Protein AF-A0A367IJQ3-F1 (afdb_monomer)

Secondary structure (DSSP, 8-state):
--HHHHHHHHHHHHHHHHHTTSGGGGG--HHHHHHHHHHHHHHHHHHHHS-HHHHHHHHHHHHHS-SS-PPPHHHHHTHHHHHHHHHHT-TT--HHHHHHHHHHHHHHHS-THHHHHHHHHHHHHHHTS--

Sequence (131 aa):
MEITSLVNAILTFNQLLKEARQPNVASWQPLFITQCTDWCIFIETELASLSNEERQNIRTRAQQDTKDILPSINQLLDAHHYFFKVLLRNVFLNNDTYLYIMKNYRFLNQPEQDVLMKARKKQFIYFFKIT

Mean predicted aligned error: 9.46 Å

Radius of gyration: 18.05 Å; Cα contacts (8 Å, |Δi|>4): 94; chains: 1; bounding box: 55×29×38 Å

Foldseek 3Di:
DDLVVLLVLQLVLVVVLVVLQDLCLQVDDLVNVVVSLVSLVVQLVVLVVDDPVVLVVSVVVSCVVDPDDGDDSVCSNVVNLNSLVSNCPHPNHDPVNNVSSCVVNVVVPPPPPPVVVVVVVVVVVVVVVPD

pLDDT: mean 81.9, std 19.37, range [36.44, 95.94]

Structure (mmCIF, N/CA/C/O backbone):
data_AF-A0A367IJQ3-F1
#
_entry.id   AF-A0A367IJQ3-F1
#
loop_
_atom_site.group_PDB
_atom_site.id
_atom_site.type_symbol
_atom_site.label_atom_id
_atom_site.label_alt_id
_atom_site.label_comp_id
_atom_site.label_asym_id
_atom_site.label_entity_id
_atom_site.label_seq_id
_atom_site.pdbx_PDB_ins_code
_atom_site.Cartn_x
_atom_site.Cartn_y
_atom_site.Cartn_z
_atom_site.occupancy
_atom_site.B_iso_or_equiv
_atom_site.auth_seq_id
_atom_site.auth_comp_id
_atom_site.auth_asym_id
_atom_site.auth_atom_id
_atom_site.pdbx_PDB_model_num
ATOM 1 N N . MET A 1 1 ? -9.760 -11.665 14.219 1.00 51.19 1 MET A N 1
ATOM 2 C CA . MET A 1 1 ? -8.484 -11.481 13.499 1.00 51.19 1 MET A CA 1
ATOM 3 C C . MET A 1 1 ? -7.547 -10.718 14.420 1.00 51.19 1 MET A C 1
ATOM 5 O O . MET A 1 1 ? -8.018 -9.811 15.094 1.00 51.19 1 MET A O 1
ATOM 9 N N . GLU A 1 2 ? -6.290 -11.135 14.576 1.00 65.31 2 GLU A N 1
ATOM 10 C CA . GLU A 1 2 ? -5.408 -10.544 15.593 1.00 65.31 2 GLU A CA 1
ATOM 11 C C . GLU A 1 2 ? -4.972 -9.134 15.183 1.00 65.31 2 GLU A C 1
ATOM 13 O O . GLU A 1 2 ? -4.351 -8.963 14.137 1.00 65.31 2 GLU A O 1
ATOM 18 N N . ILE A 1 3 ? -5.247 -8.134 16.026 1.00 72.38 3 ILE A N 1
ATOM 19 C CA . ILE A 1 3 ? -4.846 -6.719 15.861 1.00 72.38 3 ILE A CA 1
ATOM 20 C C . ILE A 1 3 ? -3.365 -6.578 15.459 1.00 72.38 3 ILE A C 1
ATOM 22 O O . ILE A 1 3 ? -3.000 -5.690 14.692 1.00 72.38 3 ILE A O 1
ATOM 26 N N . THR A 1 4 ? -2.516 -7.490 15.936 1.00 82.75 4 THR A N 1
ATOM 27 C CA . THR A 1 4 ? -1.089 -7.585 15.608 1.00 82.75 4 THR A CA 1
ATOM 28 C C . THR A 1 4 ? -0.830 -7.720 14.102 1.00 82.75 4 THR A C 1
ATOM 30 O O . THR A 1 4 ? 0.100 -7.108 13.584 1.00 82.75 4 THR A O 1
ATOM 33 N N . SER A 1 5 ? -1.660 -8.476 13.378 1.00 87.81 5 SER A N 1
ATOM 34 C CA . SER A 1 5 ? -1.499 -8.700 11.933 1.00 87.81 5 SER A CA 1
ATOM 35 C C . SER A 1 5 ? -1.724 -7.426 11.113 1.00 87.81 5 SER A C 1
ATOM 37 O O . SER A 1 5 ? -0.920 -7.115 10.236 1.00 87.81 5 SER A O 1
ATOM 39 N N . LEU A 1 6 ? -2.751 -6.638 11.449 1.00 92.50 6 LEU A N 1
ATOM 40 C CA . LEU A 1 6 ? -3.041 -5.372 10.776 1.00 92.50 6 LEU A CA 1
ATOM 41 C C . LEU A 1 6 ? -2.004 -4.292 11.113 1.00 92.50 6 LEU A C 1
ATOM 43 O O . LEU A 1 6 ? -1.578 -3.555 10.227 1.00 92.50 6 LEU A O 1
ATOM 47 N N . VAL A 1 7 ? -1.544 -4.222 12.367 1.00 94.44 7 VAL A N 1
ATOM 48 C CA . VAL A 1 7 ? -0.441 -3.321 12.752 1.00 94.44 7 VAL A CA 1
ATOM 49 C C . VAL A 1 7 ? 0.814 -3.633 11.936 1.00 94.44 7 VAL A C 1
ATOM 51 O O . VAL A 1 7 ? 1.383 -2.730 11.324 1.00 94.44 7 VAL A O 1
ATOM 54 N N . ASN A 1 8 ? 1.198 -4.909 11.847 1.00 93.50 8 ASN A N 1
ATOM 55 C CA . ASN A 1 8 ? 2.345 -5.331 11.045 1.00 93.50 8 ASN A CA 1
ATOM 56 C C . ASN A 1 8 ? 2.157 -4.996 9.562 1.00 93.50 8 ASN A C 1
ATOM 58 O O . ASN A 1 8 ? 3.077 -4.469 8.944 1.00 93.50 8 ASN A O 1
ATOM 62 N N . ALA A 1 9 ? 0.963 -5.218 9.003 1.00 93.62 9 ALA A N 1
ATOM 63 C CA . ALA A 1 9 ? 0.668 -4.857 7.619 1.00 93.62 9 ALA A CA 1
ATOM 64 C C . ALA A 1 9 ? 0.831 -3.347 7.369 1.00 93.62 9 ALA A C 1
ATOM 66 O O . ALA A 1 9 ? 1.441 -2.957 6.376 1.00 93.62 9 ALA A O 1
ATOM 67 N N . ILE A 1 10 ? 0.368 -2.488 8.285 1.00 95.50 10 ILE A N 1
ATOM 68 C CA . ILE A 1 10 ? 0.541 -1.028 8.191 1.00 95.50 10 ILE A CA 1
ATOM 69 C C . ILE A 1 10 ? 2.024 -0.637 8.253 1.00 95.50 10 ILE A C 1
ATOM 71 O O . ILE A 1 10 ? 2.462 0.227 7.489 1.00 95.50 10 ILE A O 1
ATOM 75 N N . LEU A 1 11 ? 2.809 -1.271 9.127 1.00 95.50 11 LEU A N 1
ATOM 76 C CA . LEU A 1 11 ? 4.253 -1.037 9.219 1.00 95.50 11 LEU A CA 1
ATOM 77 C C . LEU A 1 11 ? 4.973 -1.453 7.929 1.00 95.50 11 LEU A C 1
ATOM 79 O O . LEU A 1 11 ? 5.751 -0.670 7.379 1.00 95.50 11 LEU A O 1
ATOM 83 N N . THR A 1 12 ? 4.668 -2.644 7.408 1.00 94.75 12 THR A N 1
ATOM 84 C CA . THR A 1 12 ? 5.191 -3.138 6.128 1.00 94.75 12 THR A CA 1
ATOM 85 C C . THR A 1 12 ? 4.797 -2.216 4.982 1.00 94.75 12 THR A C 1
ATOM 87 O O . THR A 1 12 ? 5.647 -1.854 4.173 1.00 94.75 12 THR A O 1
ATOM 90 N N . PHE A 1 13 ? 3.544 -1.764 4.934 1.00 95.75 13 PHE A N 1
ATOM 91 C CA . PHE A 1 13 ? 3.076 -0.819 3.927 1.00 95.75 13 PHE A CA 1
ATOM 92 C C . PHE A 1 13 ? 3.820 0.515 4.001 1.00 95.75 13 PHE A C 1
ATOM 94 O O . PHE A 1 13 ? 4.230 1.059 2.979 1.00 95.75 13 PHE A O 1
ATOM 101 N N . ASN A 1 14 ? 4.068 1.036 5.202 1.00 95.94 14 ASN A N 1
ATOM 102 C CA . ASN A 1 14 ? 4.836 2.264 5.355 1.00 95.94 14 ASN A CA 1
ATOM 103 C C . ASN A 1 14 ? 6.283 2.114 4.857 1.00 95.94 14 ASN A C 1
ATOM 105 O O . ASN A 1 14 ? 6.799 3.004 4.178 1.00 95.94 14 ASN A O 1
ATOM 109 N N . GLN A 1 15 ? 6.921 0.978 5.145 1.00 94.88 15 GLN A N 1
ATOM 110 C CA . GLN A 1 15 ? 8.245 0.661 4.611 1.00 94.88 15 GLN A CA 1
ATOM 111 C C . GLN A 1 15 ? 8.216 0.555 3.080 1.00 94.88 15 GLN A C 1
ATOM 113 O O . GLN A 1 15 ? 9.042 1.156 2.394 1.00 94.88 15 GLN A O 1
ATOM 118 N N . LEU A 1 16 ? 7.201 -0.109 2.537 1.00 94.75 16 LEU A N 1
ATOM 119 C CA . LEU A 1 16 ? 6.991 -0.234 1.103 1.00 94.75 16 LEU A CA 1
ATOM 120 C C . LEU A 1 16 ? 6.844 1.129 0.411 1.00 94.75 16 LEU A C 1
ATOM 122 O O . LEU A 1 16 ? 7.442 1.368 -0.635 1.00 94.75 16 LEU A O 1
ATOM 126 N N . LEU A 1 17 ? 6.100 2.062 1.011 1.00 95.19 17 LEU A N 1
ATOM 127 C CA . LEU A 1 17 ? 5.951 3.424 0.492 1.00 95.19 17 LEU A CA 1
ATOM 128 C C . LEU A 1 17 ? 7.269 4.200 0.475 1.00 95.19 17 LEU A C 1
ATOM 130 O O . LEU A 1 17 ? 7.442 5.090 -0.361 1.00 95.19 17 LEU A O 1
ATOM 134 N N . LYS A 1 18 ? 8.191 3.910 1.396 1.00 93.94 18 LYS A N 1
ATOM 135 C CA . LYS A 1 18 ? 9.528 4.509 1.367 1.00 93.94 18 LYS A CA 1
ATOM 136 C C . LYS A 1 18 ? 10.331 3.970 0.204 1.00 93.94 18 LYS A C 1
ATOM 138 O O . LYS A 1 18 ? 10.894 4.766 -0.540 1.00 93.94 18 LYS A O 1
ATOM 143 N N . GLU A 1 19 ? 10.356 2.654 0.039 1.00 93.94 19 GLU A N 1
ATOM 144 C CA . GLU A 1 19 ? 11.081 2.003 -1.052 1.00 93.94 19 GLU A CA 1
ATOM 145 C C . GLU A 1 19 ? 10.515 2.409 -2.414 1.00 93.94 19 GLU A C 1
ATOM 147 O O . GLU A 1 19 ? 11.270 2.752 -3.315 1.00 93.94 19 GLU A O 1
ATOM 152 N N . ALA A 1 20 ? 9.193 2.541 -2.527 1.00 93.06 20 ALA A N 1
ATOM 153 C CA . ALA A 1 20 ? 8.520 3.036 -3.725 1.00 93.06 20 ALA A CA 1
ATOM 154 C C . ALA A 1 20 ? 8.930 4.467 -4.131 1.00 93.06 20 ALA A C 1
ATOM 156 O O . ALA A 1 20 ? 8.632 4.884 -5.249 1.00 93.06 20 ALA A O 1
ATOM 157 N N . ARG A 1 21 ? 9.599 5.235 -3.257 1.00 93.31 21 ARG A N 1
ATOM 158 C CA . ARG A 1 21 ? 10.150 6.578 -3.542 1.00 93.31 21 ARG A CA 1
ATOM 159 C C . ARG A 1 21 ? 11.647 6.566 -3.857 1.00 93.31 21 ARG A C 1
ATOM 161 O O . ARG A 1 21 ? 12.201 7.616 -4.168 1.00 93.31 21 ARG A O 1
ATOM 168 N N . GLN A 1 22 ? 12.305 5.417 -3.740 1.00 94.00 22 GLN A N 1
ATOM 169 C CA . GLN A 1 22 ? 13.734 5.267 -3.994 1.00 94.00 22 GLN A CA 1
ATOM 170 C C . GLN A 1 22 ? 13.996 4.813 -5.443 1.00 94.00 22 GLN A C 1
ATOM 172 O O . GLN A 1 22 ? 13.080 4.346 -6.127 1.00 94.00 22 GLN A O 1
ATOM 177 N N . PRO A 1 23 ? 15.243 4.929 -5.940 1.00 91.56 23 PRO A N 1
ATOM 178 C CA . PRO A 1 23 ? 15.598 4.498 -7.296 1.00 91.56 23 PRO A CA 1
ATOM 179 C C . PRO A 1 23 ? 15.442 2.993 -7.548 1.00 91.56 23 PRO A C 1
ATOM 181 O O . PRO A 1 23 ? 15.292 2.568 -8.690 1.00 91.56 23 PRO A O 1
ATOM 184 N N . ASN A 1 24 ? 15.457 2.175 -6.492 1.00 90.25 24 ASN A N 1
ATOM 185 C CA . ASN A 1 24 ? 15.290 0.723 -6.589 1.00 90.25 24 ASN A CA 1
ATOM 186 C C . ASN A 1 24 ? 13.923 0.306 -7.160 1.00 90.25 24 ASN A C 1
ATOM 188 O O . ASN A 1 24 ? 13.798 -0.820 -7.626 1.00 90.25 24 ASN A O 1
ATOM 192 N N . VAL A 1 25 ? 12.925 1.197 -7.204 1.00 90.62 25 VAL A N 1
ATOM 193 C CA . VAL A 1 25 ? 11.646 0.928 -7.879 1.00 90.62 25 VAL A CA 1
ATOM 194 C C . VAL A 1 25 ? 11.837 0.538 -9.353 1.00 90.62 25 VAL A C 1
ATOM 196 O O . VAL A 1 25 ? 11.025 -0.193 -9.916 1.00 90.62 25 VAL A O 1
ATOM 199 N N . ALA A 1 26 ? 12.936 0.975 -9.980 1.00 87.94 26 ALA A N 1
ATOM 200 C CA . ALA A 1 26 ? 13.279 0.642 -11.358 1.00 87.94 26 ALA A CA 1
ATOM 201 C C . ALA A 1 26 ? 13.525 -0.860 -11.581 1.00 87.94 26 ALA A C 1
ATOM 203 O O . ALA A 1 26 ? 13.461 -1.315 -12.720 1.00 87.94 26 ALA A O 1
ATOM 204 N N . SER A 1 27 ? 13.820 -1.631 -10.529 1.00 90.81 27 SER A N 1
ATOM 205 C CA . SER A 1 27 ? 14.011 -3.084 -10.613 1.00 90.81 27 SER A CA 1
ATOM 206 C C . SER A 1 27 ? 12.775 -3.883 -10.195 1.00 90.81 27 SER A C 1
ATOM 208 O O . SER A 1 27 ? 12.795 -5.114 -10.246 1.00 90.81 27 SER A O 1
ATOM 210 N N . TRP A 1 28 ? 11.693 -3.214 -9.784 1.00 93.25 28 TRP A N 1
ATOM 211 C CA . TRP A 1 28 ? 10.486 -3.890 -9.326 1.00 93.25 28 TRP A CA 1
ATOM 212 C C . TRP A 1 28 ? 9.782 -4.577 -10.490 1.00 93.25 28 TRP A C 1
ATOM 214 O O . TRP A 1 28 ? 9.373 -3.943 -11.466 1.00 93.25 28 TRP A O 1
ATOM 224 N N . GLN A 1 29 ? 9.616 -5.890 -10.361 1.00 92.06 29 GLN A N 1
ATOM 225 C CA . GLN A 1 29 ? 8.891 -6.691 -11.335 1.00 92.06 29 GLN A CA 1
ATOM 226 C C . GLN A 1 29 ? 7.374 -6.525 -11.155 1.00 92.06 29 GLN A C 1
ATOM 228 O O . GLN A 1 29 ? 6.909 -6.370 -10.021 1.00 92.06 29 GLN A O 1
ATOM 233 N N . PRO A 1 30 ? 6.575 -6.647 -12.231 1.00 89.62 30 PRO A N 1
ATOM 234 C CA . PRO A 1 30 ? 5.116 -6.566 -12.152 1.00 89.62 30 PRO A CA 1
ATOM 235 C C . PRO A 1 30 ? 4.495 -7.473 -11.084 1.00 89.62 30 PRO A C 1
ATOM 237 O O . PRO A 1 30 ? 3.601 -7.039 -10.366 1.00 89.62 30 PRO A O 1
ATOM 240 N N . LEU A 1 31 ? 5.012 -8.699 -10.927 1.00 90.88 31 LEU A N 1
ATOM 241 C CA . LEU A 1 31 ? 4.544 -9.645 -9.912 1.00 90.88 31 LEU A CA 1
ATOM 242 C C . LEU A 1 31 ? 4.719 -9.107 -8.486 1.00 90.88 31 LEU A C 1
ATOM 244 O O . LEU A 1 31 ? 3.810 -9.237 -7.671 1.00 90.88 31 LEU A O 1
ATOM 248 N N . PHE A 1 32 ? 5.861 -8.482 -8.195 1.00 93.00 32 PHE A N 1
ATOM 249 C CA . PHE A 1 32 ? 6.101 -7.873 -6.890 1.00 93.00 32 PHE A CA 1
ATOM 250 C C . PHE A 1 32 ? 5.113 -6.732 -6.638 1.00 93.00 32 PHE A C 1
ATOM 252 O O . PHE A 1 32 ? 4.513 -6.661 -5.571 1.00 93.00 32 PHE A O 1
ATOM 259 N N . ILE A 1 33 ? 4.861 -5.889 -7.645 1.00 91.81 33 ILE A N 1
ATOM 260 C CA . ILE A 1 33 ? 3.879 -4.802 -7.539 1.00 91.81 33 ILE A CA 1
ATOM 261 C C . ILE A 1 33 ? 2.477 -5.358 -7.263 1.00 91.81 33 ILE A C 1
ATOM 263 O O . ILE A 1 33 ? 1.784 -4.810 -6.413 1.00 91.81 33 ILE A O 1
ATOM 267 N N . THR A 1 34 ? 2.077 -6.461 -7.902 1.00 90.69 34 THR A N 1
ATOM 268 C CA . THR A 1 34 ? 0.802 -7.138 -7.599 1.00 90.69 34 THR A CA 1
ATOM 269 C C . THR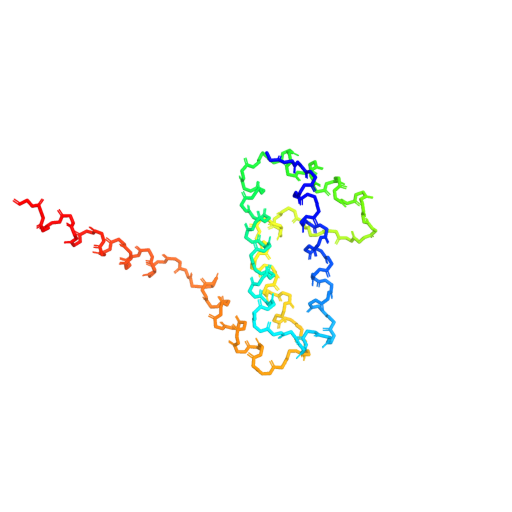 A 1 34 ? 0.727 -7.597 -6.145 1.00 90.69 34 THR A C 1
ATOM 271 O O . THR A 1 34 ? -0.257 -7.341 -5.460 1.00 90.69 34 THR A O 1
ATOM 274 N N . GLN A 1 35 ? 1.790 -8.210 -5.626 1.00 91.69 35 GLN A N 1
ATOM 275 C CA . GLN A 1 35 ? 1.821 -8.620 -4.219 1.00 91.69 35 GLN A CA 1
ATOM 276 C C . GLN A 1 35 ? 1.684 -7.408 -3.288 1.00 91.69 35 GLN A C 1
ATOM 278 O O . GLN A 1 35 ? 0.962 -7.462 -2.298 1.00 91.69 35 GLN A O 1
ATOM 283 N N . CYS A 1 36 ? 2.318 -6.281 -3.626 1.00 93.69 36 CYS A N 1
ATOM 284 C CA . CYS A 1 36 ? 2.162 -5.029 -2.885 1.00 93.69 36 CYS A CA 1
ATOM 285 C C . CYS A 1 36 ? 0.713 -4.525 -2.899 1.00 93.69 36 CYS A C 1
ATOM 287 O O . CYS A 1 36 ? 0.226 -4.027 -1.884 1.00 93.69 36 CYS A O 1
ATOM 289 N N . THR A 1 37 ? 0.015 -4.654 -4.031 1.00 91.38 37 THR A N 1
ATOM 290 C CA . THR A 1 37 ? -1.401 -4.279 -4.117 1.00 91.38 37 THR A CA 1
ATOM 291 C C . THR A 1 37 ? -2.289 -5.187 -3.271 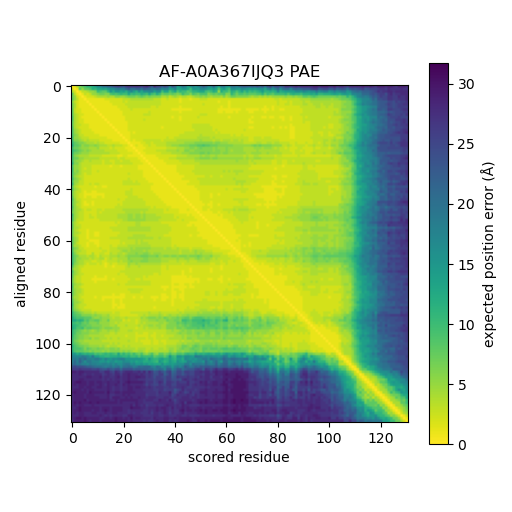1.00 91.38 37 THR A C 1
ATOM 293 O O . THR A 1 37 ? -3.207 -4.679 -2.634 1.00 91.38 37 THR A O 1
ATOM 296 N N . ASP A 1 38 ? -1.974 -6.480 -3.159 1.00 89.75 38 ASP A N 1
ATOM 297 C CA . ASP A 1 38 ? -2.711 -7.404 -2.284 1.00 89.75 38 ASP A CA 1
ATOM 298 C C . ASP A 1 38 ? -2.606 -6.978 -0.808 1.00 89.75 38 ASP A C 1
ATOM 300 O O . ASP A 1 38 ? -3.605 -6.973 -0.085 1.00 89.75 38 ASP A O 1
ATOM 304 N N . TRP A 1 39 ? -1.425 -6.518 -0.370 1.00 89.75 39 TRP A N 1
ATOM 305 C CA . TRP A 1 39 ? -1.243 -5.931 0.965 1.00 89.75 39 TRP A CA 1
ATOM 306 C C . TRP A 1 39 ? -2.075 -4.663 1.173 1.00 89.75 39 TRP A C 1
ATOM 308 O O . TRP A 1 39 ? -2.628 -4.463 2.254 1.00 89.75 39 TRP A O 1
ATOM 318 N N . CYS A 1 40 ? -2.184 -3.811 0.150 1.00 93.81 40 CYS A N 1
ATOM 319 C CA . CYS A 1 40 ? -3.016 -2.611 0.224 1.00 93.81 40 CYS A CA 1
ATOM 320 C C . CYS A 1 40 ? -4.493 -2.978 0.411 1.00 93.81 40 CYS A C 1
ATOM 322 O O . CYS A 1 40 ? -5.140 -2.454 1.313 1.00 93.81 40 CYS A O 1
ATOM 324 N N . ILE A 1 41 ? -4.997 -3.919 -0.392 1.00 91.56 41 ILE A N 1
ATOM 325 C CA . ILE A 1 41 ? -6.387 -4.391 -0.331 1.00 91.56 41 ILE A CA 1
ATOM 326 C C . ILE A 1 41 ? -6.690 -5.019 1.033 1.00 91.56 41 ILE A C 1
ATOM 328 O O . ILE A 1 41 ? -7.761 -4.784 1.595 1.00 91.56 41 ILE A O 1
ATOM 332 N N . PHE A 1 42 ? -5.750 -5.786 1.594 1.00 92.62 42 PHE A N 1
ATOM 333 C CA . PHE A 1 42 ? -5.884 -6.331 2.945 1.00 92.62 42 PHE A CA 1
ATOM 334 C C . PHE A 1 42 ? -6.057 -5.218 3.988 1.00 92.62 42 PHE A C 1
ATOM 336 O O . PHE A 1 42 ? -7.012 -5.250 4.761 1.00 92.62 42 PHE A O 1
ATOM 343 N N . ILE A 1 43 ? -5.185 -4.202 3.980 1.00 94.38 43 ILE A N 1
ATOM 344 C CA . ILE A 1 43 ? -5.262 -3.073 4.923 1.00 94.38 43 ILE A CA 1
ATOM 345 C C . ILE A 1 43 ? -6.600 -2.338 4.795 1.00 94.38 43 ILE A C 1
ATOM 347 O O . ILE A 1 43 ? -7.242 -2.061 5.809 1.00 94.38 43 ILE A O 1
ATOM 351 N N . GLU A 1 44 ? -7.031 -2.045 3.567 1.00 94.19 44 GLU A N 1
ATOM 352 C CA . GLU A 1 44 ? -8.308 -1.377 3.296 1.00 94.19 44 GLU A CA 1
ATOM 353 C C . GLU A 1 44 ? -9.490 -2.191 3.825 1.00 94.19 44 GLU A C 1
ATOM 355 O O . GLU A 1 44 ? -10.343 -1.651 4.530 1.00 94.19 44 GLU A O 1
ATOM 360 N N . THR A 1 45 ? -9.517 -3.492 3.528 1.00 92.75 45 THR A N 1
ATOM 361 C CA . THR A 1 45 ? -10.601 -4.403 3.922 1.00 92.75 45 THR A CA 1
ATOM 362 C C . THR A 1 45 ? -10.703 -4.513 5.440 1.00 92.75 45 THR A C 1
ATOM 364 O O . THR A 1 45 ? -11.789 -4.357 6.005 1.00 92.75 45 THR A O 1
ATOM 367 N N . GLU A 1 46 ? -9.573 -4.720 6.117 1.00 93.50 46 GLU A N 1
ATOM 368 C CA . GLU A 1 46 ? -9.555 -4.861 7.570 1.00 93.50 46 GLU A CA 1
ATOM 369 C C . GLU A 1 46 ? -9.951 -3.554 8.258 1.00 93.50 46 GLU A C 1
ATOM 371 O O . GLU A 1 46 ? -10.827 -3.553 9.123 1.00 93.50 46 GLU A O 1
ATOM 376 N N . LEU A 1 47 ? -9.388 -2.414 7.837 1.00 93.56 47 LEU A N 1
ATOM 377 C CA . LEU A 1 47 ? -9.758 -1.116 8.402 1.00 93.56 47 LEU A CA 1
ATOM 378 C C . LEU A 1 47 ? -11.225 -0.771 8.138 1.00 93.56 47 LEU A C 1
ATOM 380 O O . LEU A 1 47 ? -11.877 -0.222 9.027 1.00 93.56 47 LEU A O 1
ATOM 384 N N . ALA A 1 48 ? -11.769 -1.099 6.963 1.00 93.25 48 ALA A N 1
ATOM 385 C CA . ALA A 1 48 ? -13.166 -0.834 6.629 1.00 93.25 48 ALA A CA 1
ATOM 386 C C . ALA A 1 48 ? -14.140 -1.523 7.598 1.00 93.25 48 ALA A C 1
ATOM 388 O O . ALA A 1 48 ? -15.191 -0.955 7.895 1.00 93.25 48 ALA A O 1
ATOM 389 N N . SER A 1 49 ? -13.766 -2.686 8.139 1.00 92.75 49 SER A N 1
ATOM 390 C CA . SER A 1 49 ? -14.593 -3.453 9.079 1.00 92.75 49 SER A CA 1
ATOM 391 C C . SER A 1 49 ? -14.653 -2.864 10.498 1.00 92.75 49 SER A C 1
ATOM 393 O O . SER A 1 49 ? -15.547 -3.202 11.271 1.00 92.75 49 SER A O 1
ATOM 395 N N . LEU A 1 50 ? -13.724 -1.964 10.831 1.00 93.12 50 LEU A N 1
ATOM 396 C CA . LEU A 1 50 ? -13.551 -1.396 12.166 1.00 93.12 50 LEU A CA 1
ATOM 397 C C . LEU A 1 50 ? -14.264 -0.052 12.343 1.00 93.12 50 LEU A C 1
ATOM 399 O O . LEU A 1 50 ? -14.453 0.709 11.389 1.00 93.12 50 LEU A O 1
ATOM 403 N N . SER A 1 51 ? -14.585 0.288 13.592 1.00 95.62 51 SER A N 1
ATOM 404 C CA . SER A 1 51 ? -15.042 1.628 13.967 1.00 95.62 51 SER A CA 1
ATOM 405 C C . SER A 1 51 ? -13.927 2.675 13.831 1.00 95.62 51 SER A C 1
ATOM 407 O O . SER A 1 51 ? -12.734 2.366 13.817 1.00 95.62 51 SER A O 1
ATOM 409 N N . ASN A 1 52 ? -14.297 3.957 13.765 1.00 93.56 52 ASN A N 1
ATOM 410 C CA . ASN A 1 52 ? -13.312 5.043 13.686 1.00 93.56 52 ASN A CA 1
ATOM 411 C C . ASN A 1 52 ? -12.360 5.083 14.891 1.00 93.56 52 ASN A C 1
ATOM 413 O O . ASN A 1 52 ? -11.190 5.420 14.721 1.00 93.56 52 ASN A O 1
ATOM 417 N N . GLU A 1 53 ? -12.840 4.728 16.083 1.00 95.94 53 GLU A N 1
ATOM 418 C CA . GLU A 1 53 ? -12.016 4.667 17.291 1.00 95.94 53 GLU A CA 1
ATOM 419 C C . GLU A 1 53 ? -10.981 3.539 17.195 1.00 95.94 53 GLU A C 1
ATOM 421 O O . GLU A 1 53 ? -9.786 3.773 17.373 1.00 95.94 53 GLU A O 1
ATOM 426 N N . GLU A 1 54 ? -11.409 2.335 16.806 1.00 95.06 54 GLU A N 1
ATOM 427 C CA . GLU A 1 54 ? -10.515 1.187 16.623 1.00 95.06 54 GLU A CA 1
ATOM 428 C C . GLU A 1 54 ? -9.453 1.452 15.552 1.00 95.06 54 GLU A C 1
ATOM 430 O O . GLU A 1 54 ? -8.274 1.171 15.771 1.00 95.06 54 GLU A O 1
ATOM 435 N N . ARG A 1 55 ? -9.834 2.071 14.425 1.00 95.38 55 ARG A N 1
ATOM 436 C CA . ARG A 1 55 ? -8.887 2.491 13.377 1.00 95.38 55 ARG A CA 1
ATOM 437 C C . ARG A 1 55 ? -7.799 3.400 13.945 1.00 95.38 55 ARG A C 1
ATOM 439 O O . ARG A 1 55 ? -6.616 3.189 13.670 1.00 95.38 55 ARG A O 1
ATOM 446 N N . GLN A 1 56 ? -8.177 4.392 14.754 1.00 94.88 56 GLN A N 1
ATOM 447 C CA . GLN A 1 56 ? -7.207 5.302 15.366 1.00 94.88 56 GLN A CA 1
ATOM 448 C C . GLN A 1 56 ? -6.330 4.619 16.407 1.00 94.88 56 GLN A C 1
ATOM 450 O O . GLN A 1 56 ? -5.128 4.891 16.450 1.00 94.88 56 GLN A O 1
ATOM 455 N N . ASN A 1 57 ? -6.885 3.698 17.192 1.00 94.81 57 ASN A N 1
ATOM 456 C CA . ASN A 1 57 ? -6.114 2.908 18.149 1.00 94.81 57 ASN A CA 1
ATOM 457 C C . ASN A 1 57 ? -5.056 2.057 17.434 1.00 94.81 57 ASN A C 1
ATOM 459 O O . ASN A 1 57 ? -3.893 2.050 17.839 1.00 94.81 57 ASN A O 1
ATOM 463 N N . ILE A 1 58 ? -5.416 1.416 16.319 1.00 94.56 58 ILE A N 1
ATOM 464 C CA . ILE A 1 58 ? -4.484 0.631 15.499 1.00 94.56 58 ILE A CA 1
ATOM 465 C C . ILE A 1 58 ? -3.381 1.507 14.911 1.00 94.56 58 ILE A C 1
ATOM 467 O O . ILE A 1 58 ? -2.204 1.171 15.039 1.00 94.56 58 ILE A O 1
ATOM 471 N N . ARG A 1 59 ? -3.728 2.650 14.305 1.00 94.50 59 ARG A N 1
ATOM 472 C CA . ARG A 1 59 ? -2.721 3.572 13.761 1.00 94.50 59 ARG A CA 1
ATOM 473 C C . ARG A 1 59 ? -1.805 4.117 14.852 1.00 94.50 59 ARG A C 1
ATOM 475 O O . ARG A 1 59 ? -0.608 4.231 14.622 1.00 94.50 59 ARG A O 1
ATOM 482 N N . THR A 1 60 ? -2.346 4.444 16.024 1.00 94.75 60 THR A N 1
ATOM 483 C CA . THR A 1 60 ? -1.556 4.922 17.169 1.00 94.75 60 THR A CA 1
ATOM 484 C C . THR A 1 60 ? -0.575 3.856 17.634 1.00 94.75 60 THR A C 1
ATOM 486 O O . THR A 1 60 ? 0.599 4.158 17.821 1.00 94.75 60 THR A O 1
ATOM 489 N N . ARG A 1 61 ? -1.023 2.602 17.742 1.00 94.50 61 ARG A N 1
ATOM 490 C CA . ARG A 1 61 ? -0.155 1.475 18.088 1.00 94.50 61 ARG A CA 1
ATOM 491 C C . ARG A 1 61 ? 0.946 1.268 17.049 1.00 94.50 61 ARG A C 1
ATOM 493 O O . ARG A 1 61 ? 2.113 1.232 17.407 1.00 94.50 61 ARG A O 1
ATOM 500 N N . ALA A 1 62 ? 0.600 1.244 15.763 1.00 94.44 62 ALA A N 1
ATOM 501 C CA . ALA A 1 62 ? 1.597 1.162 14.697 1.00 94.44 62 ALA A CA 1
ATOM 502 C C . ALA A 1 62 ? 2.589 2.340 14.748 1.00 94.44 62 ALA A C 1
ATOM 504 O O . ALA A 1 62 ? 3.779 2.159 14.522 1.00 94.44 62 ALA A O 1
ATOM 505 N N . GLN A 1 63 ? 2.125 3.550 15.080 1.00 95.44 63 GLN A N 1
ATOM 506 C CA . GLN A 1 63 ? 2.979 4.734 15.192 1.00 95.44 63 GLN A CA 1
ATOM 507 C C . GLN A 1 63 ? 3.961 4.645 16.367 1.00 95.44 63 GLN A C 1
ATOM 509 O O . GLN A 1 63 ? 5.021 5.257 16.298 1.00 95.44 63 GLN A O 1
ATOM 514 N N . GLN A 1 64 ? 3.634 3.909 17.431 1.00 94.50 64 GLN A N 1
ATOM 515 C CA . GLN A 1 64 ? 4.552 3.661 18.548 1.00 94.50 64 GLN A CA 1
ATOM 516 C C . GLN A 1 64 ? 5.691 2.712 18.152 1.00 94.50 64 GLN A C 1
ATOM 518 O O . GLN A 1 64 ? 6.804 2.849 18.659 1.00 94.50 64 GLN A O 1
ATOM 523 N N . ASP A 1 65 ? 5.435 1.814 17.200 1.00 93.69 65 ASP A N 1
ATOM 524 C CA . ASP A 1 65 ? 6.385 0.796 16.743 1.00 93.69 65 ASP A CA 1
ATOM 525 C C . ASP A 1 65 ? 7.328 1.301 15.631 1.00 93.69 65 ASP A C 1
ATOM 527 O O . ASP A 1 65 ? 8.237 0.586 15.203 1.00 93.69 65 ASP A O 1
ATOM 531 N N . THR A 1 66 ? 7.161 2.544 15.159 1.00 92.75 66 THR A N 1
ATOM 532 C CA . THR A 1 66 ? 8.048 3.157 14.160 1.00 92.75 66 THR A CA 1
ATOM 533 C C . THR A 1 66 ? 8.361 4.623 14.448 1.00 92.75 66 THR A C 1
ATOM 535 O O . THR A 1 66 ? 7.544 5.383 14.957 1.00 92.75 66 THR A O 1
ATOM 538 N N . LYS A 1 67 ? 9.565 5.057 14.060 1.00 91.31 67 LYS A N 1
ATOM 539 C CA . LYS A 1 67 ? 9.971 6.473 14.095 1.00 91.31 67 LYS A CA 1
ATOM 540 C C . LYS A 1 67 ? 9.470 7.264 12.887 1.00 91.31 67 LYS A C 1
ATOM 542 O O . LYS A 1 67 ? 9.625 8.481 12.837 1.00 91.31 67 LYS A O 1
ATOM 547 N N . ASP A 1 68 ? 8.908 6.574 11.904 1.00 91.81 68 ASP A N 1
ATOM 548 C CA . ASP A 1 68 ? 8.458 7.178 10.664 1.00 91.81 68 ASP A CA 1
ATOM 549 C C . ASP A 1 68 ? 7.046 7.722 10.776 1.00 91.81 68 ASP A C 1
ATOM 551 O O . ASP A 1 68 ? 6.203 7.182 11.490 1.00 91.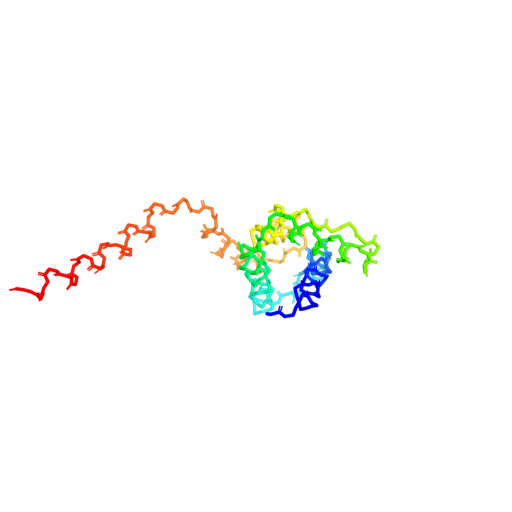81 68 ASP A O 1
ATOM 555 N N . ILE A 1 69 ? 6.761 8.764 10.003 1.00 91.69 69 ILE A N 1
ATOM 556 C CA . ILE A 1 69 ? 5.405 9.295 9.902 1.00 91.69 69 ILE A CA 1
ATOM 557 C C . ILE A 1 69 ? 4.552 8.289 9.130 1.00 91.69 69 ILE A C 1
ATOM 559 O O . ILE A 1 69 ? 4.763 8.088 7.932 1.00 91.69 69 ILE A O 1
ATOM 563 N N . LEU A 1 70 ? 3.570 7.693 9.809 1.00 94.19 70 LEU A N 1
ATOM 564 C CA . LEU A 1 70 ? 2.612 6.802 9.166 1.00 94.19 70 LEU A CA 1
ATOM 565 C C . LEU A 1 70 ? 1.583 7.575 8.331 1.00 94.19 70 LEU A C 1
ATOM 567 O O . LEU A 1 70 ? 1.148 8.662 8.749 1.00 94.19 70 LEU A O 1
ATOM 571 N N . PRO A 1 71 ? 1.099 6.984 7.218 1.00 94.69 71 PRO A N 1
ATOM 572 C CA . PRO A 1 71 ? -0.044 7.510 6.483 1.00 94.69 71 PRO A CA 1
ATOM 573 C C . PRO A 1 71 ? -1.244 7.772 7.404 1.00 94.69 71 PRO A C 1
ATOM 575 O O . PRO A 1 71 ? -1.424 7.128 8.445 1.00 94.69 71 PRO A O 1
ATOM 578 N N . SER A 1 72 ? -2.067 8.756 7.050 1.00 95.31 72 SER A N 1
ATOM 579 C CA . SER A 1 72 ? -3.312 9.025 7.776 1.00 95.31 72 SER A CA 1
ATOM 580 C C . SER A 1 72 ? -4.307 7.871 7.603 1.00 95.31 72 SER A C 1
ATOM 582 O O . SER A 1 72 ? -4.203 7.101 6.653 1.00 95.31 72 SER A O 1
ATOM 584 N N . ILE A 1 73 ? -5.317 7.770 8.475 1.00 95.19 73 ILE A N 1
ATOM 585 C CA . ILE A 1 73 ? -6.375 6.752 8.326 1.00 95.19 73 ILE A CA 1
ATOM 586 C C . ILE A 1 73 ? -7.040 6.825 6.950 1.00 95.19 73 ILE A C 1
ATOM 588 O O . ILE A 1 73 ? -7.247 5.792 6.330 1.00 95.19 73 ILE A O 1
ATOM 592 N N . ASN A 1 74 ? -7.301 8.028 6.431 1.00 93.75 74 ASN A N 1
ATOM 593 C CA . ASN A 1 74 ? -7.887 8.187 5.098 1.00 93.75 74 ASN A CA 1
ATOM 594 C C . ASN A 1 74 ? -6.966 7.646 3.997 1.00 93.75 74 ASN A C 1
ATOM 596 O O . ASN A 1 74 ? -7.448 7.067 3.037 1.00 93.75 74 ASN A O 1
ATOM 600 N N . GLN A 1 75 ? -5.647 7.806 4.143 1.00 95.19 75 GLN A N 1
ATOM 601 C CA . GLN A 1 75 ? -4.677 7.230 3.208 1.00 95.19 75 GLN A CA 1
ATOM 602 C C . GLN A 1 75 ? -4.538 5.714 3.358 1.00 95.19 75 GLN A C 1
ATOM 604 O O . GLN A 1 75 ? -4.165 5.066 2.393 1.00 95.19 75 GLN A O 1
ATOM 609 N N . LEU A 1 76 ? -4.800 5.153 4.541 1.00 95.44 76 LEU A N 1
ATOM 610 C CA . LEU A 1 76 ? -4.799 3.704 4.763 1.00 95.44 76 LEU A CA 1
ATOM 611 C C . LEU A 1 76 ? -6.105 3.045 4.284 1.00 95.44 76 LEU A C 1
ATOM 613 O O . LEU A 1 76 ? -6.071 1.922 3.802 1.00 95.44 76 LEU A O 1
ATOM 617 N N . LEU A 1 77 ? -7.238 3.746 4.377 1.00 94.06 77 LEU A N 1
ATOM 618 C CA . LEU A 1 77 ? -8.522 3.330 3.793 1.00 94.06 77 LEU A CA 1
ATOM 619 C C . LEU A 1 77 ? -8.548 3.435 2.259 1.00 94.06 77 LEU A C 1
ATOM 621 O O . LEU A 1 77 ? -9.434 2.867 1.634 1.00 94.06 77 LEU A O 1
ATOM 625 N N . ASP A 1 78 ? -7.595 4.166 1.680 1.00 93.06 78 ASP A N 1
ATOM 626 C CA . ASP A 1 78 ? -7.363 4.320 0.237 1.00 93.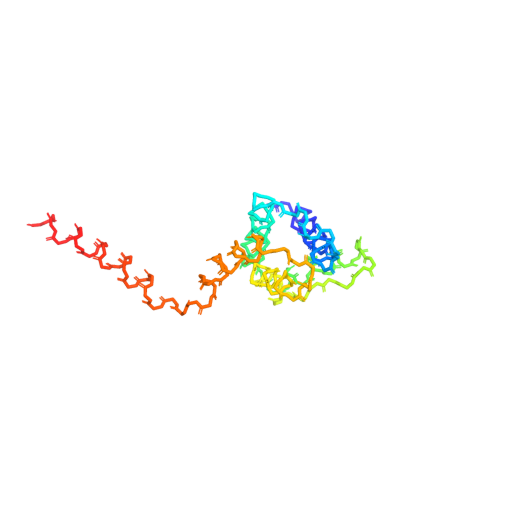06 78 ASP A CA 1
ATOM 627 C C . ASP A 1 78 ? -5.910 3.917 -0.106 1.00 93.06 78 ASP A C 1
ATOM 6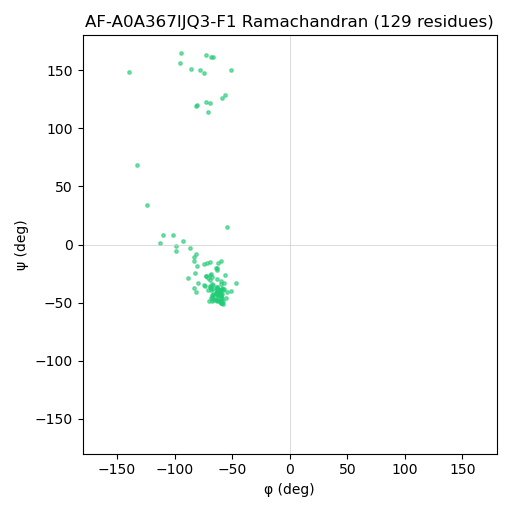29 O O . ASP A 1 78 ? -5.239 4.545 -0.934 1.00 93.06 78 ASP A O 1
ATOM 633 N N . ALA A 1 79 ? -5.369 2.919 0.611 1.00 94.06 79 ALA A N 1
ATOM 634 C CA . ALA A 1 79 ? -3.967 2.501 0.543 1.00 94.06 79 ALA A CA 1
ATOM 635 C C . ALA A 1 79 ? -3.541 2.095 -0.869 1.00 94.06 79 ALA A C 1
ATOM 637 O O . ALA A 1 79 ? -2.443 2.440 -1.306 1.00 94.06 79 ALA A O 1
ATOM 638 N N . HIS A 1 80 ? -4.409 1.405 -1.599 1.00 92.81 80 HIS A N 1
ATOM 639 C CA . HIS A 1 80 ? -4.162 0.908 -2.942 1.00 92.81 80 HIS A CA 1
ATOM 640 C C . HIS A 1 80 ? -3.993 2.062 -3.930 1.00 92.81 80 HIS A C 1
ATOM 642 O O . HIS A 1 80 ? -3.008 2.132 -4.673 1.00 92.81 80 HIS A O 1
ATOM 648 N N . HIS A 1 81 ? -4.908 3.028 -3.888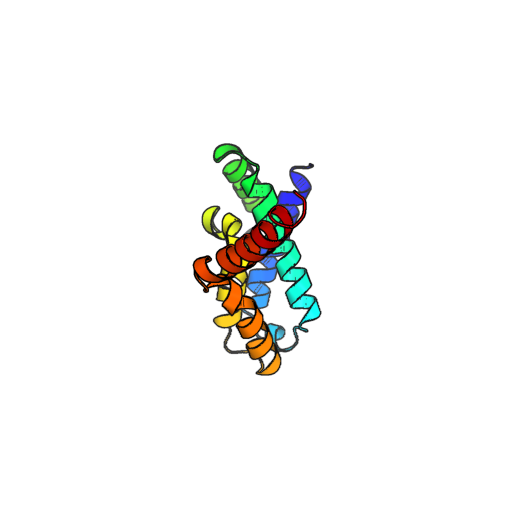 1.00 90.69 81 HIS A N 1
ATOM 649 C CA . HIS A 1 81 ? -4.814 4.230 -4.703 1.00 90.69 81 HIS A CA 1
ATOM 650 C C . HIS A 1 81 ? -3.607 5.079 -4.286 1.00 90.69 81 HIS A C 1
ATOM 652 O O . HIS A 1 81 ? -2.859 5.583 -5.134 1.00 90.69 81 HIS A O 1
ATOM 658 N N . TYR A 1 82 ? -3.388 5.234 -2.980 1.00 92.88 82 TYR A N 1
ATOM 659 C CA . TYR A 1 82 ? -2.269 5.995 -2.443 1.00 92.88 82 TYR A CA 1
ATOM 660 C C . TYR A 1 82 ? -0.917 5.403 -2.861 1.00 92.88 82 TYR A C 1
ATOM 662 O O . TYR A 1 82 ? -0.024 6.150 -3.268 1.00 92.88 82 TYR A O 1
ATOM 670 N N . PHE A 1 83 ? -0.780 4.077 -2.855 1.00 94.75 83 PHE A N 1
ATOM 671 C CA . PHE A 1 83 ? 0.410 3.370 -3.318 1.00 94.75 83 PHE A CA 1
ATOM 672 C C . PHE A 1 83 ? 0.725 3.664 -4.784 1.00 94.75 83 PHE A C 1
ATOM 674 O O . PHE A 1 83 ? 1.836 4.094 -5.104 1.00 94.75 83 PHE A O 1
ATOM 681 N N . PHE A 1 84 ? -0.260 3.533 -5.677 1.00 92.06 84 PHE A N 1
ATOM 682 C CA . PHE A 1 84 ? -0.056 3.853 -7.088 1.00 92.06 84 PHE A CA 1
ATOM 683 C C . PHE A 1 84 ? 0.284 5.325 -7.324 1.00 92.06 84 PHE A C 1
ATOM 685 O O . PHE A 1 84 ? 1.150 5.626 -8.147 1.00 92.06 84 PHE A O 1
ATOM 692 N N . LYS A 1 85 ? -0.330 6.251 -6.573 1.00 91.00 85 LYS A N 1
ATOM 693 C CA . LYS A 1 85 ? 0.054 7.671 -6.602 1.00 91.00 85 LYS A CA 1
ATOM 694 C C . LYS A 1 85 ? 1.515 7.876 -6.208 1.00 91.00 85 LYS A C 1
ATOM 696 O O . LYS A 1 85 ? 2.170 8.740 -6.785 1.00 91.00 85 LYS A O 1
ATOM 701 N N . VAL A 1 86 ? 2.028 7.124 -5.232 1.00 92.56 86 VAL A N 1
ATOM 702 C CA . VAL A 1 86 ? 3.442 7.198 -4.837 1.00 92.56 86 VAL A CA 1
ATOM 703 C C . VAL A 1 86 ? 4.347 6.654 -5.936 1.00 92.56 86 VAL A C 1
ATOM 705 O O . VAL A 1 86 ? 5.300 7.342 -6.297 1.00 92.56 86 VAL A O 1
ATOM 708 N N . LEU A 1 87 ? 4.021 5.495 -6.513 1.00 91.75 87 LEU A N 1
ATOM 709 C CA . LEU A 1 87 ? 4.792 4.925 -7.619 1.00 91.75 87 LEU A CA 1
ATOM 710 C C . LEU A 1 87 ? 4.868 5.889 -8.807 1.00 91.75 87 LEU A C 1
ATOM 712 O O . LEU A 1 87 ? 5.958 6.213 -9.260 1.00 91.75 87 LEU A O 1
ATOM 716 N N . LEU A 1 88 ? 3.730 6.419 -9.265 1.00 90.31 88 LEU A N 1
ATOM 717 C CA . LEU A 1 88 ? 3.662 7.322 -10.423 1.00 90.31 88 LEU A CA 1
ATOM 718 C C . LEU A 1 88 ? 4.398 8.653 -10.228 1.00 90.31 88 LEU A C 1
ATOM 720 O O . LEU A 1 88 ? 4.714 9.325 -11.206 1.00 90.31 88 LEU A O 1
ATOM 724 N N . ARG A 1 89 ? 4.659 9.056 -8.981 1.00 89.25 89 ARG A N 1
ATOM 725 C CA . ARG A 1 89 ? 5.460 10.247 -8.665 1.00 89.25 89 ARG A CA 1
ATOM 726 C C . ARG A 1 89 ? 6.962 9.973 -8.681 1.00 89.25 89 ARG A C 1
ATOM 728 O O . ARG A 1 89 ? 7.739 10.922 -8.597 1.00 89.25 89 ARG A O 1
ATOM 735 N N . ASN A 1 90 ? 7.379 8.711 -8.746 1.00 88.31 90 ASN A N 1
ATOM 736 C CA . ASN A 1 90 ? 8.784 8.350 -8.739 1.00 88.31 90 ASN A CA 1
ATOM 737 C C . ASN A 1 90 ? 9.393 8.515 -10.142 1.00 88.31 90 ASN A C 1
ATOM 739 O O . ASN A 1 90 ? 8.994 7.854 -11.099 1.00 88.31 90 ASN A O 1
ATOM 743 N N . VAL A 1 91 ? 10.394 9.392 -10.244 1.00 85.38 91 VAL A N 1
ATOM 744 C CA . VAL A 1 91 ? 11.096 9.729 -11.496 1.00 85.38 91 VAL A CA 1
ATOM 745 C C . VAL A 1 91 ? 11.963 8.592 -12.046 1.00 85.38 91 VAL A C 1
ATOM 747 O O . VAL A 1 91 ? 12.380 8.650 -13.197 1.00 85.38 91 VAL A O 1
ATOM 750 N N . PHE A 1 92 ? 12.243 7.569 -11.237 1.00 86.50 92 PHE A N 1
ATOM 751 C CA . PHE A 1 92 ? 13.094 6.434 -11.590 1.00 86.50 92 PHE A CA 1
ATOM 752 C C . PHE A 1 92 ? 12.313 5.241 -12.157 1.00 86.50 92 PHE A C 1
ATOM 754 O O . PHE A 1 92 ? 12.911 4.200 -12.424 1.00 86.50 92 PHE A O 1
ATOM 761 N N . LEU A 1 93 ? 10.991 5.347 -12.340 1.00 86.06 93 LEU A N 1
ATOM 762 C CA . LEU A 1 93 ? 10.219 4.287 -12.988 1.00 86.06 93 LEU A CA 1
ATOM 763 C C . LEU A 1 93 ? 10.743 4.025 -14.405 1.00 86.06 93 LEU A C 1
ATOM 765 O O . LEU A 1 93 ? 10.808 4.931 -15.235 1.00 86.06 93 LEU A O 1
ATOM 769 N N . ASN A 1 94 ? 11.068 2.767 -14.698 1.00 86.31 94 ASN A N 1
ATOM 770 C CA . ASN A 1 94 ? 11.345 2.351 -16.068 1.00 86.31 94 ASN A CA 1
ATOM 771 C C . ASN A 1 94 ? 10.033 2.294 -16.888 1.00 86.31 94 ASN A C 1
ATOM 773 O O . ASN A 1 94 ? 8.932 2.251 -16.327 1.00 86.31 94 ASN A O 1
ATOM 777 N N . ASN A 1 95 ? 10.150 2.266 -18.219 1.00 86.12 95 ASN A N 1
ATOM 778 C CA . ASN A 1 95 ? 8.994 2.298 -19.122 1.00 86.12 95 ASN A CA 1
ATOM 779 C C . ASN A 1 95 ? 8.032 1.116 -18.923 1.00 86.12 95 ASN A C 1
ATOM 781 O O . ASN A 1 95 ? 6.818 1.316 -18.924 1.00 86.12 95 ASN A O 1
ATOM 785 N N . ASP A 1 96 ? 8.546 -0.097 -18.725 1.00 85.00 96 ASP A N 1
ATOM 786 C CA . ASP A 1 96 ? 7.719 -1.301 -18.589 1.00 85.00 96 ASP A CA 1
ATOM 787 C C . ASP A 1 96 ? 6.896 -1.266 -17.296 1.00 85.00 96 ASP A C 1
ATOM 789 O O . ASP A 1 96 ? 5.683 -1.498 -17.302 1.00 85.00 96 ASP A O 1
ATOM 793 N N . THR A 1 97 ? 7.536 -0.894 -16.189 1.00 84.44 97 THR A N 1
ATOM 794 C CA . THR A 1 97 ? 6.902 -0.717 -14.884 1.00 84.44 97 THR A CA 1
ATOM 795 C C . THR A 1 97 ? 5.891 0.427 -14.925 1.00 84.44 97 THR A C 1
ATOM 797 O O . THR A 1 97 ? 4.781 0.279 -14.415 1.00 84.44 97 THR A O 1
ATOM 800 N N . TYR A 1 98 ? 6.215 1.539 -15.589 1.00 87.31 98 TYR A N 1
ATOM 801 C CA . TYR A 1 98 ? 5.281 2.647 -15.790 1.00 87.31 98 TYR A CA 1
ATOM 802 C C . TYR A 1 98 ? 4.029 2.213 -16.568 1.00 87.31 98 TYR A C 1
ATOM 804 O O . TYR A 1 98 ? 2.907 2.476 -16.129 1.00 87.31 98 TYR A O 1
ATOM 812 N N . LEU A 1 99 ? 4.194 1.503 -17.689 1.00 87.19 99 LEU A N 1
ATOM 813 C CA . LEU A 1 99 ? 3.075 0.996 -18.490 1.00 87.19 99 LEU A CA 1
ATOM 814 C C . LEU A 1 99 ? 2.217 0.002 -17.703 1.00 87.19 99 LEU A C 1
ATOM 816 O O . LEU A 1 99 ? 0.985 0.060 -17.769 1.00 87.19 99 LEU A O 1
ATOM 820 N N . TYR A 1 100 ? 2.852 -0.874 -16.922 1.00 87.50 100 TYR A N 1
ATOM 821 C CA . TYR A 1 100 ? 2.157 -1.785 -16.022 1.00 87.50 100 TYR A CA 1
ATOM 822 C C . TYR A 1 100 ? 1.320 -1.028 -14.983 1.00 87.50 100 TYR A C 1
ATOM 824 O O . TYR A 1 100 ? 0.124 -1.296 -14.841 1.00 87.50 100 TYR A O 1
ATOM 832 N N . ILE A 1 101 ? 1.916 -0.053 -14.292 1.00 86.31 101 ILE A N 1
ATOM 833 C CA . ILE A 1 101 ? 1.221 0.765 -13.294 1.00 86.31 101 ILE A CA 1
ATOM 834 C C . ILE A 1 101 ? 0.047 1.500 -13.936 1.00 86.31 101 ILE A C 1
ATOM 836 O O . ILE A 1 101 ? -1.068 1.411 -13.436 1.00 86.31 101 ILE A O 1
ATOM 840 N N . MET A 1 102 ? 0.258 2.172 -15.067 1.00 84.88 102 MET A N 1
ATOM 841 C CA . MET A 1 102 ? -0.793 2.924 -15.755 1.00 84.88 102 MET A CA 1
ATOM 842 C C . MET A 1 102 ? -1.957 2.034 -16.198 1.00 84.88 102 MET A C 1
ATOM 844 O O . MET A 1 102 ? -3.118 2.432 -16.071 1.00 84.88 102 MET A O 1
ATOM 848 N N . LYS A 1 103 ? -1.676 0.814 -16.673 1.00 84.62 103 LYS A N 1
ATOM 849 C CA . LYS A 1 103 ? -2.710 -0.160 -17.045 1.00 84.62 103 LYS A CA 1
ATOM 850 C C . LYS A 1 103 ? -3.600 -0.529 -15.856 1.00 84.62 103 LYS A C 1
ATOM 852 O O . LYS A 1 103 ? -4.812 -0.618 -16.030 1.00 84.62 103 LYS A O 1
ATOM 857 N N . ASN A 1 104 ? -3.017 -0.716 -14.673 1.00 80.19 104 ASN A N 1
ATOM 858 C CA . ASN A 1 104 ? -3.750 -1.111 -13.468 1.00 80.19 104 ASN A CA 1
ATOM 859 C C . ASN A 1 104 ? -4.401 0.090 -12.753 1.00 80.19 104 ASN A C 1
ATOM 861 O O . ASN A 1 104 ? -5.546 0.009 -12.318 1.00 80.19 104 ASN A O 1
ATOM 865 N N . TYR A 1 105 ? -3.738 1.246 -12.728 1.00 76.75 105 TYR A N 1
ATOM 866 C CA . TYR A 1 105 ? -4.233 2.481 -12.113 1.00 76.75 105 TYR A CA 1
ATOM 867 C C . TYR A 1 105 ? -5.410 3.107 -12.875 1.00 76.75 105 TYR A C 1
ATOM 869 O O . TYR A 1 105 ? -6.248 3.791 -12.286 1.00 76.75 105 TYR A O 1
ATOM 877 N N . ARG A 1 106 ? -5.530 2.855 -14.187 1.00 64.69 106 ARG A N 1
ATOM 878 C CA . ARG A 1 106 ? -6.674 3.322 -14.987 1.00 64.69 106 ARG A CA 1
ATOM 879 C C . ARG A 1 106 ? -8.013 2.824 -14.437 1.00 64.69 106 ARG A C 1
ATOM 881 O O . ARG A 1 106 ? -8.992 3.559 -14.518 1.00 64.69 106 ARG A O 1
ATOM 888 N N . PHE A 1 107 ? -8.051 1.629 -13.849 1.00 59.75 107 PHE A N 1
ATOM 889 C CA . PHE A 1 107 ? -9.263 1.084 -13.232 1.00 59.75 107 PHE A CA 1
ATOM 890 C C . PHE A 1 107 ? -9.685 1.847 -11.969 1.00 59.75 107 PHE A C 1
ATOM 892 O O . PHE A 1 107 ? -10.872 1.894 -11.676 1.00 59.75 107 PHE A O 1
ATOM 899 N N . LEU A 1 108 ? -8.750 2.509 -11.278 1.00 58.97 108 LEU A N 1
ATOM 900 C CA . LEU A 1 108 ? -9.022 3.299 -10.069 1.00 58.97 108 LEU A CA 1
ATOM 901 C C . LEU A 1 108 ? -9.508 4.730 -10.360 1.00 58.97 108 LEU A C 1
ATOM 903 O O . LEU A 1 108 ? -9.998 5.401 -9.459 1.00 58.97 108 LEU A O 1
ATOM 907 N N . ASN A 1 109 ? -9.369 5.211 -11.603 1.00 59.28 109 ASN A N 1
ATOM 908 C CA . ASN A 1 109 ? -9.830 6.542 -12.030 1.00 59.28 109 ASN A CA 1
ATOM 909 C C . ASN A 1 109 ? -10.984 6.499 -13.037 1.00 59.28 109 ASN A C 1
ATOM 911 O O . ASN A 1 109 ? -11.424 7.546 -13.512 1.00 59.28 109 ASN A O 1
ATOM 915 N N . GLN A 1 110 ? -11.469 5.312 -13.402 1.00 53.28 110 GLN A N 1
ATOM 916 C CA . GLN A 1 110 ? -12.710 5.215 -14.157 1.00 53.28 110 GLN A CA 1
ATOM 917 C C . GLN A 1 110 ? -13.872 5.341 -13.171 1.00 53.28 110 GLN A C 1
ATOM 919 O O . GLN A 1 110 ? -13.968 4.516 -12.264 1.00 53.28 110 GLN A O 1
ATOM 924 N N . PRO A 1 111 ? -14.759 6.346 -13.314 1.00 44.53 111 PRO A N 1
ATOM 925 C CA . PRO A 1 111 ? -15.990 6.357 -12.548 1.00 44.53 111 PRO A CA 1
ATOM 926 C C . PRO A 1 111 ? -16.724 5.047 -12.838 1.00 44.53 111 PRO A C 1
ATOM 928 O O . PRO A 1 111 ? -16.918 4.672 -13.995 1.00 44.53 111 PRO A O 1
ATOM 931 N N . GLU A 1 112 ? -17.112 4.357 -11.774 1.00 47.62 112 GLU A N 1
ATOM 932 C CA . GLU A 1 112 ? -17.798 3.062 -11.715 1.00 47.62 112 GLU A CA 1
ATOM 933 C C . GLU A 1 112 ? -19.120 2.966 -12.509 1.00 47.62 112 GLU A C 1
ATOM 935 O O . GLU A 1 112 ? -19.893 2.031 -12.328 1.00 47.62 112 GLU A O 1
ATOM 940 N N . GLN A 1 113 ? -19.429 3.890 -13.415 1.00 43.25 113 GLN A N 1
ATOM 941 C CA . GLN A 1 113 ? -20.662 3.840 -14.190 1.00 43.25 113 GLN A CA 1
ATOM 942 C C . GLN A 1 113 ? -20.624 2.769 -15.291 1.00 43.25 113 GLN A C 1
ATOM 944 O O . GLN A 1 113 ? -21.632 2.100 -15.495 1.00 43.25 113 GLN A O 1
ATOM 949 N N . ASP A 1 114 ? -19.487 2.493 -15.939 1.00 43.69 114 ASP A N 1
ATOM 950 C CA . ASP A 1 114 ? -19.472 1.550 -17.076 1.00 43.69 114 ASP A CA 1
ATOM 951 C C . ASP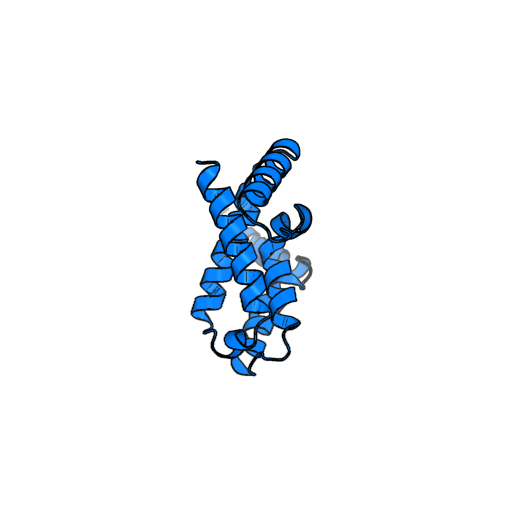 A 1 114 ? -19.266 0.073 -16.694 1.00 43.69 114 ASP A C 1
ATOM 953 O O . ASP A 1 114 ? -19.774 -0.830 -17.373 1.00 43.69 114 ASP A O 1
ATOM 957 N N . VAL A 1 115 ? -18.563 -0.208 -15.593 1.00 46.44 115 VAL A N 1
ATOM 958 C CA . VAL A 1 115 ? -18.278 -1.592 -15.167 1.00 46.44 115 VAL A CA 1
ATOM 959 C C . VAL A 1 115 ? -19.473 -2.196 -14.418 1.00 46.44 115 VAL A C 1
ATOM 961 O O . VAL A 1 115 ? -19.879 -3.322 -14.725 1.00 46.44 115 VAL A O 1
ATOM 964 N N . LEU A 1 116 ? -20.132 -1.423 -13.543 1.00 41.41 116 LEU A N 1
ATOM 965 C CA . LEU A 1 116 ? -21.363 -1.847 -12.862 1.00 41.41 116 LEU A CA 1
ATOM 966 C C . LEU A 1 116 ? -22.547 -2.001 -13.836 1.00 41.41 116 LEU A C 1
ATOM 968 O O . LEU A 1 116 ? -23.348 -2.929 -13.688 1.00 41.41 116 LEU A O 1
ATOM 972 N N . MET A 1 117 ? -22.638 -1.171 -14.883 1.00 43.12 117 MET A N 1
ATOM 973 C CA . MET A 1 117 ? -23.686 -1.278 -15.914 1.00 43.12 117 MET A CA 1
ATOM 974 C C . MET A 1 117 ? -23.522 -2.520 -16.806 1.00 43.12 117 MET A C 1
ATOM 976 O O . MET A 1 117 ? -24.517 -3.153 -17.173 1.00 43.12 117 MET A O 1
ATOM 980 N N . LYS A 1 118 ? -22.285 -2.933 -17.125 1.00 42.16 118 LYS A N 1
ATOM 981 C CA . LYS A 1 118 ? -22.031 -4.182 -17.871 1.00 42.16 118 LYS A CA 1
ATOM 982 C C . LYS A 1 118 ? -22.246 -5.438 -17.023 1.00 42.16 118 LYS A C 1
ATOM 984 O O . LYS A 1 118 ? -22.763 -6.425 -17.550 1.00 42.16 118 LYS A O 1
ATOM 989 N N . ALA A 1 119 ? -21.911 -5.402 -15.732 1.00 42.94 119 ALA A N 1
ATOM 990 C CA . ALA A 1 119 ? -22.168 -6.512 -14.812 1.00 42.94 119 ALA A CA 1
ATOM 991 C C . ALA A 1 119 ? -23.678 -6.721 -14.568 1.00 42.94 119 ALA A C 1
ATOM 993 O O . ALA A 1 119 ? -24.168 -7.847 -14.679 1.00 42.94 119 ALA A O 1
ATOM 994 N N . ARG A 1 120 ? -24.446 -5.636 -14.371 1.00 36.44 120 ARG A N 1
ATOM 995 C CA . ARG A 1 120 ? -25.912 -5.702 -14.212 1.00 36.44 120 ARG A CA 1
ATOM 996 C C . ARG A 1 120 ? -26.643 -6.145 -15.481 1.00 36.44 120 ARG A C 1
ATOM 998 O O . ARG A 1 120 ? -27.565 -6.950 -15.386 1.00 36.44 120 ARG A O 1
ATOM 1005 N N . LYS A 1 121 ? -26.217 -5.712 -16.678 1.00 38.34 121 LYS A N 1
ATOM 1006 C CA . LYS A 1 121 ? -26.823 -6.190 -17.939 1.00 38.34 121 LYS A CA 1
ATOM 1007 C C . LYS A 1 121 ? -26.627 -7.690 -18.161 1.00 38.34 121 LYS A C 1
ATOM 1009 O O . LYS A 1 121 ? -27.543 -8.341 -18.652 1.00 38.34 121 LYS A O 1
ATOM 1014 N N . LYS A 1 122 ? -25.480 -8.262 -17.778 1.00 40.78 122 LYS A N 1
ATOM 1015 C CA . LYS A 1 122 ? -25.275 -9.716 -17.882 1.00 40.78 122 LYS A CA 1
ATOM 1016 C C . LYS A 1 122 ? -26.153 -10.494 -16.898 1.00 40.78 122 LYS A C 1
ATOM 1018 O O . LYS A 1 122 ? -26.714 -11.501 -17.302 1.00 40.78 122 LYS A O 1
ATOM 1023 N N . GLN A 1 123 ? -26.350 -10.018 -15.668 1.00 40.69 123 GLN A N 1
ATOM 1024 C CA . GLN A 1 123 ? -27.257 -10.680 -14.716 1.00 40.69 123 GLN A CA 1
ATOM 1025 C C . GLN A 1 123 ? -28.739 -10.570 -15.114 1.00 40.69 123 GLN A C 1
ATOM 1027 O O . GLN A 1 123 ? -29.471 -11.54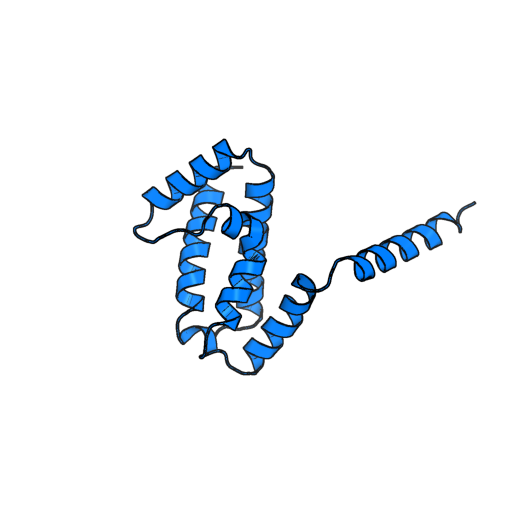7 -14.980 1.00 40.69 123 GLN A O 1
ATOM 1032 N N . PHE A 1 124 ? -29.175 -9.445 -15.691 1.00 36.72 124 PHE A N 1
ATOM 1033 C CA . PHE A 1 124 ? -30.560 -9.296 -16.160 1.00 36.72 124 PHE A CA 1
ATOM 1034 C C . PHE A 1 124 ? -30.896 -10.163 -17.384 1.00 36.72 124 PHE A C 1
ATOM 1036 O O . PHE A 1 124 ? -32.026 -10.623 -17.509 1.00 36.72 124 PHE A O 1
ATOM 1043 N N . ILE A 1 125 ? -29.930 -10.447 -18.265 1.00 46.62 125 ILE A N 1
ATOM 1044 C CA . ILE A 1 125 ? -30.164 -11.321 -19.430 1.00 46.62 125 ILE A CA 1
ATOM 1045 C C . ILE A 1 125 ? -30.298 -12.800 -19.017 1.00 46.62 125 ILE A C 1
ATOM 1047 O O . ILE A 1 125 ? -31.003 -13.552 -19.686 1.00 46.62 125 ILE A O 1
ATOM 1051 N N . TYR A 1 126 ? -29.684 -13.220 -17.905 1.00 40.59 126 TYR A N 1
ATOM 1052 C CA . TYR A 1 126 ? -29.836 -14.588 -17.390 1.00 40.59 126 TYR A CA 1
ATOM 1053 C C . TYR A 1 126 ? -31.113 -14.797 -16.563 1.00 40.59 126 TYR A C 1
ATOM 1055 O O . TYR A 1 126 ? -31.620 -15.914 -16.532 1.00 40.59 126 TYR A O 1
ATOM 1063 N N . PHE A 1 127 ? -31.680 -13.746 -15.961 1.00 36.91 127 PHE A N 1
ATOM 1064 C CA . PHE A 1 127 ? -32.934 -13.854 -15.202 1.00 36.91 127 PHE A CA 1
ATOM 1065 C C . PHE A 1 127 ? -34.206 -13.861 -16.067 1.00 36.91 127 PHE A C 1
ATOM 1067 O O . PHE A 1 127 ? -35.233 -14.340 -15.607 1.00 36.91 127 PHE A O 1
ATOM 1074 N N . PHE A 1 128 ? -34.148 -13.408 -17.325 1.00 37.78 128 PHE A N 1
ATOM 1075 C CA . PHE A 1 128 ? -35.298 -13.413 -18.251 1.00 37.78 128 PHE A CA 1
ATOM 1076 C C . PHE A 1 128 ? -35.287 -14.557 -19.282 1.00 37.78 128 PHE A C 1
ATOM 1078 O O . PHE A 1 128 ? -36.099 -14.564 -20.202 1.00 37.78 128 PHE A O 1
ATOM 1085 N N . LYS A 1 129 ? -34.373 -15.529 -19.158 1.00 40.84 129 LYS A N 1
ATOM 1086 C CA . LYS A 1 129 ? -34.366 -16.753 -19.988 1.00 40.84 129 LYS A CA 1
ATOM 1087 C C . LYS A 1 129 ? -34.737 -18.029 -19.226 1.00 40.84 129 LYS A C 1
ATOM 1089 O O . LYS A 1 129 ? -34.619 -19.116 -19.783 1.00 40.84 129 LYS A O 1
ATOM 1094 N N . ILE A 1 130 ? -35.187 -17.902 -17.978 1.00 46.88 130 ILE A N 1
ATOM 1095 C CA . ILE A 1 130 ? -35.735 -19.010 -17.187 1.00 46.88 130 ILE A CA 1
ATOM 1096 C C . ILE A 1 130 ? -37.051 -18.541 -16.556 1.00 46.88 130 ILE A C 1
ATOM 1098 O O . ILE A 1 130 ? -37.148 -18.287 -15.359 1.00 46.88 130 ILE A O 1
ATOM 1102 N N . THR A 1 131 ? -38.049 -18.326 -17.401 1.00 42.34 131 THR A N 1
ATOM 1103 C CA . THR A 1 131 ? -39.490 -18.406 -17.109 1.00 42.34 131 THR A CA 1
ATOM 1104 C C . THR A 1 131 ? -40.215 -18.531 -18.442 1.00 42.34 131 THR A C 1
ATOM 1106 O O . THR A 1 131 ? -41.327 -19.092 -18.435 1.00 42.34 131 THR A O 1
#

Solvent-accessible surface area (backbone atoms only — not comparable to full-atom values): 7500 Å² total; per-residue (Å²): 132,65,69,66,58,58,31,50,49,52,51,52,50,52,52,48,57,52,49,38,63,40,67,69,46,47,72,55,48,73,68,58,53,51,54,54,44,53,54,21,51,48,48,20,55,57,50,68,76,46,54,76,66,56,47,49,53,45,53,52,52,38,44,72,78,41,95,60,90,68,78,51,70,71,45,41,63,37,26,48,63,48,49,52,56,46,43,75,67,28,90,49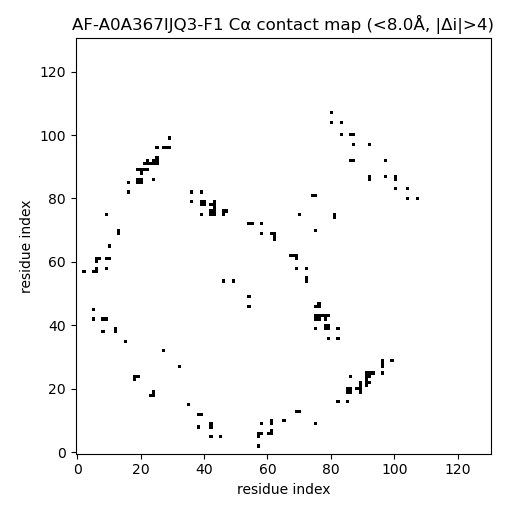,56,39,70,69,53,46,53,52,48,52,65,60,50,48,68,78,71,50,75,70,65,64,62,54,51,54,54,52,52,55,55,54,60,61,63,73,73,72,126

Organism: Rhizopus azygosporus (NCBI:txid86630)